Protein AF-A0A834R6Y7-F1 (afdb_monomer_lite)

InterPro domains:
  IPR001548 Peptidase M2, peptidyl-dipeptidase A [PF01401] (5-85)
  IPR001548 Peptidase M2, peptidyl-dipeptidase A [PS52011] (1-104)

Organism: Sarcoptes scabiei (NCBI:txid52283)

Secondary structure (DSSP, 8-state):
--S---GGGHHHHHHHHHHHHH-----S-TTSTHHHH--GGGGSHHHHTT--THHHHHHHHHHHHHHHHHHHHTT---SSTTT----TGGGHHHHHHTT-----

Radius of gyration: 21.37 Å; chains: 1; bounding box: 43×32×51 Å

Structure (mmCIF, N/CA/C/O backbone):
data_AF-A0A834R6Y7-F1
#
_entry.id   AF-A0A834R6Y7-F1
#
loop_
_atom_site.group_PDB
_atom_site.id
_atom_site.type_symbol
_atom_site.label_atom_id
_atom_site.label_alt_id
_atom_site.label_comp_id
_atom_site.label_asym_id
_atom_site.label_entity_id
_atom_site.label_seq_id
_atom_site.pdbx_PDB_ins_code
_atom_site.Cartn_x
_atom_site.Cartn_y
_atom_site.Cartn_z
_atom_site.occupancy
_atom_site.B_iso_or_equiv
_atom_site.auth_seq_id
_atom_site.auth_comp_id
_atom_site.auth_asym_id
_atom_site.auth_atom_id
_atom_site.pdbx_PDB_model_num
ATOM 1 N N . MET A 1 1 ? -5.195 5.595 -16.886 1.00 50.69 1 MET A N 1
ATOM 2 C CA . MET A 1 1 ? -3.878 5.092 -17.335 1.00 50.69 1 MET A CA 1
ATOM 3 C C . MET A 1 1 ? -3.874 5.156 -18.849 1.00 50.69 1 MET A C 1
ATOM 5 O O . MET A 1 1 ? -4.936 4.882 -19.404 1.00 50.69 1 MET A O 1
ATOM 9 N N . PRO A 1 2 ? -2.780 5.587 -19.497 1.00 53.69 2 PRO A N 1
ATOM 10 C CA . PRO A 1 2 ? -2.706 5.570 -20.954 1.00 53.69 2 PRO A CA 1
ATOM 11 C C . PRO A 1 2 ? -3.007 4.149 -21.439 1.00 53.69 2 PRO A C 1
ATOM 13 O O . PRO A 1 2 ? -2.448 3.179 -20.938 1.00 53.69 2 PRO A O 1
ATOM 16 N N . THR A 1 3 ? -3.977 4.025 -22.340 1.00 61.28 3 THR A N 1
ATOM 17 C CA . THR A 1 3 ? -4.517 2.735 -22.798 1.00 61.28 3 THR A CA 1
ATOM 18 C C . THR A 1 3 ? -3.700 2.127 -23.937 1.00 61.28 3 THR A C 1
ATOM 20 O O . THR A 1 3 ? -4.116 1.128 -24.513 1.00 61.28 3 THR A O 1
ATOM 23 N N . ASN A 1 4 ? -2.565 2.737 -24.283 1.00 76.25 4 ASN A N 1
ATOM 24 C CA . ASN A 1 4 ? -1.713 2.315 -25.384 1.00 76.25 4 ASN A CA 1
ATOM 25 C C . ASN A 1 4 ? -0.272 2.789 -25.140 1.00 76.25 4 ASN A C 1
ATOM 27 O O . ASN A 1 4 ? 0.127 3.834 -25.643 1.00 76.25 4 ASN A O 1
ATOM 31 N N . VAL A 1 5 ? 0.467 2.063 -24.299 1.00 81.00 5 VAL A N 1
ATOM 32 C CA . VAL A 1 5 ? 1.916 2.247 -24.125 1.00 81.00 5 VAL A CA 1
ATOM 33 C C . VAL A 1 5 ? 2.594 1.103 -24.863 1.00 81.00 5 VAL A C 1
ATOM 35 O O . VAL A 1 5 ? 2.300 -0.062 -24.581 1.00 81.00 5 VAL A O 1
ATOM 38 N N . SER A 1 6 ? 3.457 1.417 -25.830 1.00 84.75 6 SER A N 1
ATOM 39 C CA . SER A 1 6 ? 4.228 0.383 -26.518 1.00 84.75 6 SER A CA 1
ATOM 40 C C . SER A 1 6 ? 5.261 -0.233 -25.567 1.00 84.75 6 SER A C 1
ATOM 42 O O . SER A 1 6 ? 5.684 0.388 -24.592 1.00 84.75 6 SER A O 1
ATOM 44 N N . VAL A 1 7 ? 5.700 -1.464 -25.844 1.00 82.44 7 VAL A N 1
ATOM 45 C CA . VAL A 1 7 ? 6.719 -2.131 -25.011 1.00 82.44 7 VAL A CA 1
ATOM 46 C C . VAL A 1 7 ? 8.0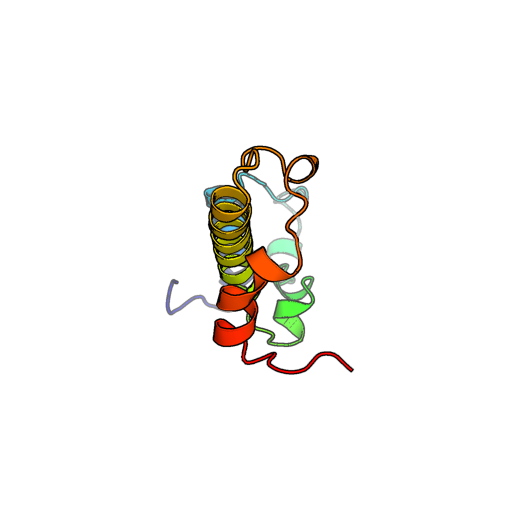10 -1.304 -24.946 1.00 82.44 7 VAL A C 1
ATOM 48 O O . VAL A 1 7 ? 8.593 -1.196 -23.872 1.00 82.44 7 VAL A O 1
ATOM 51 N N . ALA A 1 8 ? 8.397 -0.668 -26.057 1.00 82.44 8 ALA A N 1
ATOM 52 C CA . ALA A 1 8 ? 9.584 0.184 -26.148 1.00 82.44 8 ALA A CA 1
ATOM 53 C C . ALA A 1 8 ? 9.492 1.449 -25.272 1.00 82.44 8 ALA A C 1
ATOM 55 O O . ALA A 1 8 ? 10.500 1.942 -24.780 1.00 82.44 8 ALA A O 1
ATOM 56 N N . GLU A 1 9 ? 8.286 1.968 -25.036 1.00 83.94 9 GLU A N 1
ATOM 57 C CA . GLU A 1 9 ? 8.067 3.183 -24.238 1.00 83.94 9 GLU A CA 1
ATOM 58 C C . GLU A 1 9 ? 7.798 2.883 -22.757 1.00 83.94 9 GLU A C 1
ATOM 60 O O . GLU A 1 9 ? 7.829 3.784 -21.920 1.00 83.94 9 GLU A O 1
ATOM 65 N N . MET A 1 10 ? 7.559 1.619 -22.398 1.00 85.06 10 MET A N 1
ATOM 66 C CA . MET A 1 10 ? 7.079 1.238 -21.069 1.00 85.06 10 MET A CA 1
ATOM 67 C C . MET A 1 10 ? 8.037 1.624 -19.935 1.00 85.06 10 MET A C 1
ATOM 69 O O . MET A 1 10 ? 7.583 2.010 -18.856 1.00 85.06 10 MET A O 1
ATOM 73 N N . ASN A 1 11 ? 9.351 1.534 -20.153 1.00 87.06 11 ASN A N 1
ATOM 74 C CA . ASN A 1 11 ? 10.335 1.902 -19.134 1.00 87.06 11 ASN A CA 1
ATOM 75 C C . ASN A 1 11 ? 10.406 3.424 -18.927 1.00 87.06 11 ASN A C 1
ATOM 77 O O . ASN A 1 11 ? 10.427 3.891 -17.788 1.00 87.06 11 ASN A O 1
ATOM 81 N N . LYS A 1 12 ? 10.354 4.195 -20.019 1.00 85.50 12 LYS A N 1
ATOM 82 C CA . LYS A 1 12 ? 10.272 5.659 -19.978 1.00 85.50 12 LYS A CA 1
ATOM 83 C C . LYS A 1 12 ? 9.015 6.114 -19.233 1.00 85.50 12 LYS A C 1
ATOM 85 O O . LYS A 1 12 ? 9.117 6.841 -18.249 1.00 85.50 12 LYS A O 1
ATOM 90 N N . GLU A 1 13 ? 7.849 5.605 -19.625 1.00 87.75 13 GLU A N 1
ATOM 91 C CA . GLU A 1 13 ? 6.561 5.919 -18.988 1.00 87.75 13 GLU A CA 1
ATOM 92 C C . GLU A 1 13 ? 6.544 5.556 -17.495 1.00 87.75 13 GLU A C 1
ATOM 94 O O . GLU A 1 13 ? 6.027 6.303 -16.658 1.00 87.75 13 GLU A O 1
ATOM 99 N N . PHE A 1 14 ? 7.148 4.422 -17.125 1.00 88.31 14 PHE A N 1
ATOM 100 C CA . PHE A 1 14 ? 7.291 4.026 -15.726 1.00 88.31 14 PHE A CA 1
ATOM 101 C C . PHE A 1 14 ? 8.036 5.093 -14.910 1.00 88.31 14 PHE A C 1
ATOM 103 O O . PHE A 1 14 ? 7.548 5.509 -13.853 1.00 88.31 14 PHE A O 1
ATOM 110 N N . TRP A 1 15 ? 9.182 5.565 -15.404 1.00 88.31 15 TRP A N 1
ATOM 111 C CA . TRP A 1 15 ? 9.986 6.583 -14.728 1.00 88.31 15 TRP A CA 1
ATOM 112 C C . TRP A 1 15 ? 9.349 7.973 -14.754 1.00 88.31 15 TRP A C 1
ATOM 114 O O . TRP A 1 15 ? 9.382 8.659 -13.731 1.00 88.31 15 TRP A O 1
ATOM 124 N N . GLU A 1 16 ? 8.673 8.358 -15.839 1.00 89.25 16 GLU A N 1
ATOM 125 C CA . GLU A 1 16 ? 7.904 9.608 -15.907 1.00 89.25 16 GLU A CA 1
ATOM 126 C C . GLU A 1 16 ? 6.803 9.659 -14.837 1.00 89.25 16 GLU A C 1
ATOM 128 O O . GLU A 1 16 ? 6.626 10.670 -14.147 1.00 89.25 16 GLU A O 1
ATOM 133 N N . ILE A 1 17 ? 6.084 8.550 -14.624 1.00 91.62 17 ILE A N 1
ATOM 134 C CA . ILE A 1 17 ? 5.074 8.456 -13.563 1.00 91.62 17 ILE A CA 1
ATOM 135 C C . ILE A 1 17 ? 5.722 8.588 -12.180 1.00 91.62 17 ILE A C 1
ATOM 137 O O . ILE A 1 17 ? 5.183 9.308 -11.329 1.00 91.62 17 ILE A O 1
ATOM 141 N N . ARG A 1 18 ? 6.863 7.928 -11.938 1.00 91.12 18 ARG A N 1
ATOM 142 C CA . ARG A 1 18 ? 7.563 8.010 -10.645 1.00 91.12 18 ARG A CA 1
ATOM 143 C C . ARG A 1 18 ? 8.078 9.420 -10.370 1.00 91.12 18 ARG A C 1
ATOM 145 O O . ARG A 1 18 ? 7.863 9.927 -9.271 1.00 91.12 18 ARG A O 1
ATOM 152 N N . SER A 1 19 ? 8.672 10.076 -11.362 1.00 92.00 19 SER A N 1
ATOM 153 C CA . SER A 1 19 ? 9.137 11.457 -11.232 1.00 92.00 19 SER A CA 1
ATOM 154 C C . SER A 1 19 ? 7.968 12.403 -10.955 1.00 92.00 19 SER A C 1
ATOM 156 O O . SER A 1 19 ? 7.992 13.172 -9.993 1.00 92.00 19 SER A O 1
ATOM 158 N N . ARG A 1 20 ? 6.860 12.273 -11.693 1.00 93.62 20 ARG A N 1
ATOM 159 C CA . ARG A 1 20 ? 5.688 13.142 -11.519 1.00 93.62 20 ARG A CA 1
ATOM 160 C C . ARG A 1 20 ? 4.991 12.972 -10.166 1.00 93.62 20 ARG A C 1
ATOM 162 O O . ARG A 1 20 ? 4.617 13.971 -9.553 1.00 93.62 20 ARG A O 1
ATOM 169 N N . ILE A 1 21 ? 4.757 11.732 -9.729 1.00 94.69 21 ILE A N 1
ATOM 170 C CA . ILE A 1 21 ? 3.944 11.438 -8.534 1.00 94.69 21 ILE A CA 1
ATOM 171 C C . ILE A 1 21 ? 4.807 11.346 -7.279 1.00 94.69 21 ILE A C 1
ATOM 173 O O . ILE A 1 21 ? 4.455 11.912 -6.248 1.00 94.69 21 ILE A O 1
ATOM 177 N N . GLN A 1 22 ? 5.915 10.612 -7.354 1.00 94.75 22 GLN A N 1
ATOM 178 C CA . GLN A 1 22 ? 6.757 10.303 -6.200 1.00 94.75 22 GLN A CA 1
ATOM 179 C C . GLN A 1 22 ? 7.960 11.245 -6.078 1.00 94.75 22 GLN A C 1
ATOM 181 O O . GLN A 1 22 ? 8.621 11.209 -5.046 1.00 94.75 22 GLN A O 1
ATOM 186 N N . ARG A 1 23 ? 8.217 12.100 -7.084 1.00 94.19 23 ARG A N 1
ATOM 187 C CA . ARG A 1 23 ? 9.345 13.052 -7.110 1.00 94.19 23 ARG A CA 1
ATOM 188 C C . ARG A 1 23 ? 10.701 12.359 -6.972 1.00 94.19 23 ARG A C 1
ATOM 190 O O . ARG A 1 23 ? 11.581 12.835 -6.266 1.00 94.19 23 ARG A O 1
ATOM 197 N N . ILE A 1 24 ? 10.834 11.215 -7.636 1.00 91.00 24 ILE A N 1
ATOM 198 C CA . ILE A 1 24 ? 12.059 10.416 -7.671 1.00 91.00 24 ILE A CA 1
ATOM 199 C C . ILE A 1 24 ? 12.470 10.159 -9.110 1.00 91.00 24 ILE A C 1
ATOM 201 O O . ILE A 1 24 ? 11.631 9.871 -9.965 1.00 91.00 24 ILE A O 1
ATOM 205 N N . GLU A 1 25 ? 13.769 10.228 -9.342 1.00 83.31 25 GLU A N 1
ATOM 206 C CA . GLU A 1 25 ? 14.377 10.075 -10.656 1.00 83.31 25 GLU A CA 1
ATOM 207 C C . GLU A 1 25 ? 15.172 8.773 -10.716 1.00 83.31 25 GLU A C 1
ATOM 209 O O . GLU A 1 25 ? 15.418 8.119 -9.694 1.00 83.31 25 GLU A O 1
ATOM 214 N N . ASN A 1 26 ? 15.495 8.357 -11.933 1.00 78.75 26 ASN A N 1
ATOM 215 C CA . ASN A 1 26 ? 16.428 7.267 -12.135 1.00 78.75 26 ASN A CA 1
ATOM 216 C C . ASN A 1 26 ? 17.852 7.791 -11.888 1.00 78.75 26 ASN A C 1
ATOM 218 O O . ASN A 1 26 ? 18.154 8.926 -12.235 1.00 78.75 26 ASN A O 1
ATOM 222 N N . THR A 1 27 ? 18.703 6.991 -11.249 1.00 74.31 27 THR A N 1
ATOM 223 C CA . THR A 1 27 ? 20.080 7.385 -10.906 1.00 74.31 27 THR A CA 1
ATOM 224 C C . THR A 1 27 ? 21.110 6.909 -11.924 1.00 74.31 27 THR A C 1
ATOM 226 O O . THR A 1 27 ? 22.277 7.253 -11.787 1.00 74.31 27 THR A O 1
ATOM 229 N N . SER A 1 28 ? 20.723 6.048 -12.868 1.00 65.88 28 SER A N 1
ATOM 230 C CA . SER A 1 28 ? 21.601 5.637 -13.964 1.00 65.88 28 SER A CA 1
ATOM 231 C C . SER A 1 28 ? 21.680 6.755 -14.995 1.00 65.88 28 SER A C 1
ATOM 233 O O . SER A 1 28 ? 20.633 7.273 -15.386 1.00 65.88 28 SER A O 1
ATOM 235 N N . ASP A 1 29 ? 22.899 7.086 -15.421 1.00 57.59 29 ASP A N 1
ATOM 236 C CA . ASP A 1 29 ? 23.152 8.084 -16.457 1.00 57.59 29 ASP A CA 1
ATOM 237 C C . ASP A 1 29 ? 22.317 7.777 -17.713 1.00 57.59 29 ASP A C 1
ATOM 239 O O . ASP A 1 29 ? 22.140 6.621 -18.105 1.00 57.59 29 ASP A O 1
ATOM 243 N N . ASP A 1 30 ? 21.765 8.826 -18.323 1.00 54.78 30 ASP A N 1
ATOM 244 C CA . ASP A 1 30 ? 20.865 8.760 -19.484 1.00 54.78 30 ASP A CA 1
ATOM 245 C C . ASP A 1 30 ? 21.515 8.154 -20.754 1.00 54.78 30 ASP A C 1
ATOM 247 O O . ASP A 1 30 ? 20.819 7.933 -21.744 1.00 54.78 30 ASP A O 1
ATOM 251 N N . ASP A 1 31 ? 22.823 7.868 -20.725 1.00 49.41 31 ASP A N 1
ATOM 252 C CA . ASP A 1 31 ? 23.659 7.516 -21.885 1.00 49.41 31 ASP A CA 1
ATOM 253 C C . ASP A 1 31 ? 23.837 6.008 -22.148 1.00 49.41 31 ASP A C 1
ATOM 255 O O . ASP A 1 31 ? 24.356 5.636 -23.201 1.00 49.41 31 ASP A O 1
ATOM 259 N N . ASP A 1 32 ? 23.395 5.124 -21.250 1.00 51.88 32 ASP A N 1
ATOM 260 C CA . ASP A 1 32 ? 23.508 3.680 -21.478 1.00 51.88 32 ASP A CA 1
ATOM 261 C C . ASP A 1 32 ? 22.218 3.114 -22.104 1.00 51.88 32 ASP A C 1
ATOM 263 O O . ASP A 1 32 ? 21.109 3.360 -21.619 1.00 51.88 32 ASP A O 1
ATOM 267 N N . ASP A 1 33 ? 22.370 2.256 -23.123 1.00 51.31 33 ASP A N 1
ATOM 268 C CA . ASP A 1 33 ? 21.340 1.449 -23.823 1.00 51.31 33 ASP A CA 1
ATOM 269 C C . ASP A 1 33 ? 20.347 0.689 -22.890 1.00 51.31 33 ASP A C 1
ATOM 271 O O . ASP A 1 33 ? 19.341 0.117 -23.319 1.00 51.31 33 ASP A O 1
ATOM 275 N N . LEU A 1 34 ? 20.580 0.725 -21.576 1.00 50.75 34 LEU A N 1
ATOM 276 C CA . LEU A 1 34 ? 19.774 0.173 -20.487 1.00 50.75 34 LEU A CA 1
ATOM 277 C C . LEU A 1 34 ? 18.363 0.777 -20.369 1.00 50.75 34 LEU A C 1
ATOM 279 O O . LEU A 1 34 ? 17.472 0.120 -19.823 1.00 50.75 34 LEU A O 1
ATOM 283 N N . TRP A 1 35 ? 18.123 1.995 -20.869 1.00 55.09 35 TRP A N 1
ATOM 284 C CA . TRP A 1 35 ? 16.769 2.571 -20.894 1.00 55.09 35 TRP A CA 1
ATOM 285 C C . TRP A 1 35 ? 15.827 1.827 -21.850 1.00 55.09 35 TRP A C 1
ATOM 287 O O . TRP A 1 35 ? 14.625 1.761 -21.568 1.00 55.09 35 TRP A O 1
ATOM 297 N N . SER A 1 36 ? 16.374 1.264 -22.934 1.00 56.22 36 SER A N 1
ATOM 298 C CA . SER A 1 36 ? 15.652 0.526 -23.982 1.00 56.22 36 SER A CA 1
ATOM 299 C C . SER A 1 36 ? 15.449 -0.947 -23.620 1.00 56.22 36 SER A C 1
ATOM 301 O O . SER A 1 36 ? 14.367 -1.499 -23.829 1.00 56.22 36 SER A O 1
ATOM 303 N N . ASP A 1 37 ? 16.464 -1.583 -23.034 1.00 62.47 37 ASP A N 1
ATOM 304 C CA . ASP A 1 37 ? 16.510 -3.049 -22.963 1.00 62.47 37 ASP A CA 1
ATOM 305 C C . ASP A 1 37 ? 15.958 -3.630 -21.652 1.00 62.47 37 ASP A C 1
ATOM 307 O O . ASP A 1 37 ? 15.832 -4.852 -21.491 1.00 62.47 37 ASP A O 1
ATOM 311 N N . HIS A 1 38 ? 15.594 -2.774 -20.694 1.00 73.50 38 HIS A N 1
ATOM 312 C CA . HIS A 1 38 ? 15.092 -3.190 -19.389 1.00 73.50 38 HIS A CA 1
ATOM 313 C C . HIS A 1 38 ? 13.773 -2.522 -19.027 1.00 73.50 38 HIS A C 1
ATOM 315 O O . HIS A 1 38 ? 13.578 -1.322 -19.176 1.00 73.50 38 HIS A O 1
ATOM 321 N N . ILE A 1 39 ? 12.861 -3.311 -18.461 1.00 84.19 39 ILE A N 1
ATOM 322 C CA . ILE A 1 39 ? 11.578 -2.826 -17.958 1.00 84.19 39 ILE A CA 1
ATOM 323 C C . ILE A 1 39 ? 11.671 -2.778 -16.434 1.00 84.19 39 ILE A C 1
ATOM 325 O O . ILE A 1 39 ? 11.398 -3.768 -15.751 1.00 84.19 39 ILE A O 1
ATOM 329 N N . SER A 1 40 ? 12.032 -1.614 -15.886 1.00 87.56 40 SER A N 1
ATOM 330 C CA . SER A 1 40 ? 12.271 -1.424 -14.442 1.00 87.56 40 SER A CA 1
ATOM 331 C C . SER A 1 40 ? 11.067 -1.821 -13.577 1.00 87.56 40 SER A C 1
ATOM 333 O O . SER A 1 40 ? 11.227 -2.284 -12.447 1.00 87.56 40 SER A O 1
ATOM 335 N N . ALA A 1 41 ? 9.847 -1.710 -14.114 1.00 88.44 41 ALA A N 1
ATOM 336 C CA . ALA A 1 41 ? 8.626 -2.141 -13.438 1.00 88.44 41 ALA A CA 1
ATOM 337 C C . ALA A 1 41 ? 8.627 -3.639 -13.076 1.00 88.44 41 ALA A C 1
ATOM 339 O O . ALA A 1 41 ? 8.043 -4.015 -12.055 1.00 88.44 41 ALA A O 1
ATOM 340 N N . LEU A 1 42 ? 9.289 -4.488 -13.875 1.00 89.56 42 LEU A N 1
ATOM 341 C CA . LEU A 1 42 ? 9.385 -5.935 -13.645 1.00 89.56 42 LEU A CA 1
ATOM 342 C C . LEU A 1 42 ? 10.304 -6.288 -12.467 1.00 89.56 42 LEU A C 1
ATOM 344 O O . LEU A 1 42 ? 10.218 -7.383 -11.927 1.00 89.56 42 LEU A O 1
ATOM 348 N N . LEU A 1 43 ? 11.126 -5.359 -11.978 1.00 90.19 43 LEU A N 1
ATOM 349 C CA . LEU A 1 43 ? 11.901 -5.585 -10.753 1.00 90.19 43 LEU A CA 1
ATOM 350 C C . LEU A 1 43 ? 11.019 -5.571 -9.492 1.00 90.19 43 LEU A C 1
ATOM 352 O O . LEU A 1 43 ? 11.467 -5.942 -8.406 1.00 90.19 43 LEU A O 1
ATOM 356 N N . LYS A 1 44 ? 9.747 -5.163 -9.605 1.00 90.81 44 LYS A N 1
ATOM 357 C CA . LYS A 1 44 ? 8.789 -5.212 -8.502 1.00 90.81 44 LYS A CA 1
ATOM 358 C C . LYS A 1 44 ? 8.014 -6.528 -8.515 1.00 90.81 44 LYS A C 1
ATOM 360 O O . LYS A 1 44 ? 7.309 -6.831 -9.472 1.00 90.81 44 LYS A O 1
ATOM 365 N N . TYR A 1 45 ? 8.054 -7.242 -7.386 1.00 95.31 45 TYR A N 1
ATOM 366 C CA . TYR A 1 45 ? 7.351 -8.514 -7.160 1.00 95.31 45 TYR A CA 1
ATOM 367 C C . TYR A 1 45 ? 5.902 -8.535 -7.677 1.00 95.31 45 TYR A C 1
ATOM 369 O O . TYR A 1 45 ? 5.496 -9.481 -8.347 1.00 95.31 45 TYR A O 1
ATOM 377 N N . HIS A 1 46 ? 5.126 -7.488 -7.386 1.00 95.06 46 HIS A N 1
ATOM 378 C CA . HIS A 1 46 ? 3.719 -7.398 -7.783 1.00 95.06 46 HIS A CA 1
ATOM 379 C C . HIS A 1 46 ? 3.520 -7.376 -9.297 1.00 95.06 46 HIS A C 1
ATOM 381 O O . HIS A 1 46 ? 2.557 -7.957 -9.783 1.00 95.06 46 HIS A O 1
ATOM 387 N N . THR A 1 47 ? 4.441 -6.762 -10.039 1.00 91.56 47 THR A N 1
ATOM 388 C CA . THR A 1 47 ? 4.374 -6.686 -11.500 1.00 91.56 47 THR A CA 1
ATOM 389 C C . THR A 1 47 ? 4.646 -8.052 -12.127 1.00 91.56 47 THR A C 1
ATOM 391 O O . THR A 1 47 ? 3.848 -8.510 -12.937 1.00 91.56 47 THR A O 1
ATOM 394 N N . VAL A 1 48 ? 5.720 -8.743 -11.716 1.00 94.69 48 VAL A N 1
ATOM 395 C CA . VAL A 1 48 ? 6.086 -10.061 -12.283 1.00 94.69 48 VAL A CA 1
ATOM 396 C C . VAL A 1 48 ? 5.131 -11.185 -11.895 1.00 94.69 48 VAL A C 1
ATOM 398 O O . VAL A 1 48 ? 4.978 -12.136 -12.651 1.00 94.69 48 VAL A O 1
ATOM 401 N N . ASN A 1 49 ? 4.463 -11.075 -10.746 1.00 96.38 49 ASN A N 1
ATOM 402 C CA . ASN A 1 49 ? 3.469 -12.058 -10.307 1.00 96.38 49 ASN A CA 1
ATOM 403 C C . ASN A 1 49 ? 2.031 -11.670 -10.682 1.00 96.38 49 ASN A C 1
ATOM 405 O O . ASN A 1 49 ? 1.099 -12.343 -10.251 1.00 96.38 49 ASN A O 1
ATOM 409 N N . PHE A 1 50 ? 1.830 -10.592 -11.449 1.00 93.69 50 PHE A N 1
ATOM 410 C CA . PHE A 1 50 ? 0.503 -10.101 -11.840 1.00 93.69 50 PHE A CA 1
ATOM 411 C C . PHE A 1 50 ? -0.446 -9.871 -10.647 1.00 93.69 50 PHE A C 1
ATOM 413 O O . PHE A 1 50 ? -1.657 -10.071 -10.738 1.00 93.69 50 PHE A O 1
ATOM 420 N N . ILE A 1 51 ? 0.105 -9.431 -9.512 1.00 95.25 51 ILE A N 1
ATOM 421 C CA . ILE A 1 51 ? -0.662 -9.153 -8.296 1.00 95.25 51 ILE A CA 1
ATOM 422 C C . ILE A 1 51 ? -1.084 -7.678 -8.313 1.00 95.25 51 ILE A C 1
ATOM 424 O O . ILE A 1 51 ? -0.226 -6.793 -8.393 1.00 95.25 51 ILE A O 1
ATOM 428 N N . PRO A 1 52 ? -2.385 -7.368 -8.189 1.00 94.62 52 PRO A N 1
ATOM 429 C CA . PRO A 1 52 ? -2.871 -5.996 -8.263 1.00 94.62 52 PRO A CA 1
ATOM 43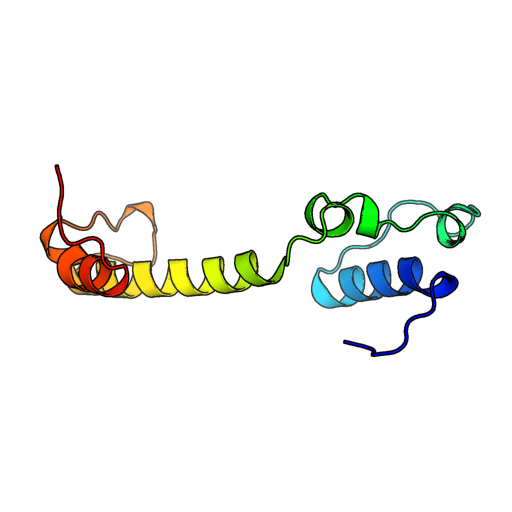0 C C . PRO A 1 52 ? -2.334 -5.142 -7.104 1.00 94.62 52 PRO A C 1
ATOM 432 O O . PRO A 1 52 ? -2.620 -5.391 -5.935 1.00 94.62 52 PRO A O 1
ATOM 435 N N . TYR A 1 53 ? -1.593 -4.075 -7.419 1.00 94.81 53 TYR A N 1
ATOM 436 C CA . TYR A 1 53 ? -0.983 -3.205 -6.401 1.00 94.81 53 TYR A CA 1
ATOM 437 C C . TYR A 1 53 ? -1.986 -2.260 -5.712 1.00 94.81 53 TYR A C 1
ATOM 439 O O . TYR A 1 53 ? -1.759 -1.790 -4.597 1.00 94.81 53 TYR A O 1
ATOM 447 N N . LEU A 1 54 ? -3.132 -1.995 -6.346 1.00 94.31 54 LEU A N 1
ATOM 448 C CA . LEU A 1 54 ? -4.129 -1.042 -5.848 1.00 94.31 54 LEU A CA 1
ATOM 449 C C . LEU A 1 54 ? -4.703 -1.432 -4.472 1.00 94.31 54 LEU A C 1
ATOM 451 O O . LEU A 1 54 ? -5.089 -0.560 -3.693 1.00 94.31 54 LEU A O 1
ATOM 455 N N . GLN A 1 55 ? -4.681 -2.725 -4.134 1.00 94.94 55 GLN A N 1
ATOM 456 C CA . GLN A 1 55 ? -5.114 -3.230 -2.829 1.00 94.94 55 GLN A CA 1
ATOM 457 C C . GLN A 1 55 ? -4.359 -2.585 -1.657 1.00 94.94 55 GLN A C 1
ATOM 459 O O . GLN A 1 55 ? -4.958 -2.336 -0.616 1.00 94.94 55 GLN A O 1
ATOM 464 N N . TYR A 1 56 ? -3.075 -2.244 -1.821 1.00 94.81 56 TYR A N 1
ATOM 465 C CA . TYR A 1 56 ? -2.275 -1.612 -0.765 1.00 94.81 56 TYR A CA 1
ATOM 466 C C . TYR A 1 56 ? -2.683 -0.155 -0.524 1.00 94.81 56 TYR A C 1
ATOM 468 O O . TYR A 1 56 ? -2.724 0.297 0.622 1.00 94.81 56 TYR A O 1
ATOM 476 N N . VAL A 1 57 ? -3.045 0.567 -1.591 1.00 95.06 57 VAL A N 1
ATOM 477 C CA . VAL A 1 57 ? -3.538 1.950 -1.498 1.00 95.06 57 VAL A CA 1
ATOM 478 C C . VAL A 1 57 ? -4.864 1.977 -0.741 1.00 95.06 57 VAL A C 1
ATOM 480 O O . VAL A 1 57 ? -4.992 2.696 0.249 1.00 95.06 57 VAL A O 1
ATOM 483 N N . PHE A 1 58 ? -5.826 1.143 -1.147 1.00 95.88 58 PHE A N 1
ATOM 484 C CA . PHE A 1 58 ? -7.113 1.054 -0.455 1.00 95.88 58 PHE A CA 1
ATOM 485 C C . PHE A 1 58 ? -6.970 0.566 0.983 1.00 95.88 58 PHE A C 1
ATOM 487 O O . PHE A 1 58 ? -7.576 1.153 1.876 1.00 95.88 58 PHE A O 1
ATOM 494 N N . SER A 1 59 ? -6.132 -0.446 1.225 1.00 95.75 59 SER A N 1
ATOM 495 C CA . SER A 1 59 ? -5.876 -0.952 2.579 1.00 95.75 59 SER A CA 1
ATOM 496 C C . SER A 1 59 ? -5.341 0.147 3.491 1.00 95.75 59 SER A C 1
ATOM 498 O O . SER A 1 59 ? -5.795 0.273 4.622 1.00 95.75 59 SER A O 1
ATOM 500 N N . THR A 1 60 ? -4.435 0.992 2.991 1.00 95.06 60 THR A N 1
ATOM 501 C CA . THR A 1 60 ? -3.890 2.115 3.766 1.00 95.06 60 THR A CA 1
ATOM 502 C C . THR A 1 60 ? -4.984 3.118 4.124 1.00 95.06 60 THR A C 1
ATOM 504 O O . THR A 1 60 ? -5.091 3.520 5.280 1.00 95.06 60 THR A O 1
ATOM 507 N N . ILE A 1 61 ? -5.839 3.495 3.169 1.00 95.50 61 ILE A N 1
ATOM 508 C CA . ILE A 1 61 ? -6.946 4.431 3.422 1.00 95.50 61 ILE A CA 1
ATOM 509 C C . ILE A 1 61 ? -7.925 3.846 4.448 1.00 95.50 61 ILE A C 1
ATOM 511 O O . ILE A 1 61 ? -8.284 4.521 5.414 1.00 95.50 61 ILE A O 1
ATOM 515 N N . LEU A 1 62 ? -8.338 2.591 4.258 1.00 93.56 62 LEU A N 1
ATOM 516 C CA . LEU A 1 62 ? -9.284 1.910 5.141 1.00 93.56 62 LE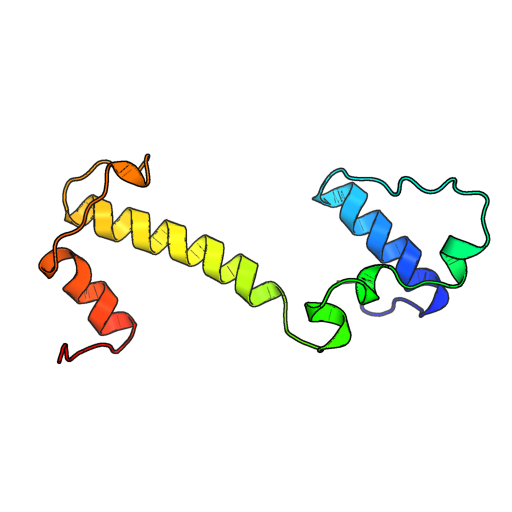U A CA 1
ATOM 517 C C . LEU A 1 62 ? -8.719 1.732 6.551 1.00 93.56 62 LEU A C 1
ATOM 519 O O . LEU A 1 62 ? -9.423 2.012 7.515 1.00 93.56 62 LEU A O 1
ATOM 523 N N . MET A 1 63 ? -7.443 1.362 6.680 1.00 91.31 63 MET A N 1
ATOM 524 C CA . MET A 1 63 ? -6.772 1.210 7.972 1.00 91.31 63 MET A CA 1
ATOM 525 C C . MET A 1 63 ? -6.840 2.497 8.803 1.00 91.31 63 MET A C 1
ATOM 527 O O . MET A 1 63 ? -7.206 2.443 9.974 1.00 91.31 63 MET A O 1
ATOM 531 N N . HIS A 1 64 ? -6.579 3.662 8.199 1.00 91.44 64 HIS A N 1
ATOM 532 C CA . HIS A 1 64 ? -6.667 4.947 8.904 1.00 91.44 64 HIS A CA 1
ATOM 533 C C . HIS A 1 64 ? -8.109 5.321 9.268 1.00 91.44 64 HIS A C 1
ATOM 535 O O . HIS A 1 64 ? -8.346 5.889 10.334 1.00 91.44 64 HIS A O 1
ATOM 541 N N . ARG A 1 65 ? -9.085 5.000 8.407 1.00 92.00 65 ARG A N 1
ATOM 542 C CA . ARG A 1 65 ? -10.509 5.241 8.689 1.00 92.00 65 ARG A CA 1
ATOM 543 C C . ARG A 1 65 ? -11.001 4.377 9.843 1.00 92.00 65 ARG A C 1
ATOM 545 O O . ARG A 1 65 ? -11.578 4.917 10.779 1.00 92.00 65 ARG A O 1
ATOM 552 N N . PHE A 1 66 ? -10.726 3.076 9.808 1.00 91.44 66 PHE A N 1
ATOM 553 C CA . PHE A 1 66 ? -11.098 2.168 10.889 1.00 91.44 66 PHE A CA 1
ATOM 554 C C . PHE A 1 66 ? -10.423 2.555 12.197 1.00 91.44 66 PHE A C 1
ATOM 556 O O . PHE A 1 66 ? -11.110 2.656 13.207 1.00 91.44 66 PHE A O 1
ATOM 563 N N . HIS A 1 67 ? -9.123 2.862 12.170 1.00 90.12 67 HIS A N 1
ATOM 564 C CA . HIS A 1 67 ? -8.420 3.368 13.344 1.00 90.12 67 HIS A CA 1
ATOM 565 C C . HIS A 1 67 ? -9.117 4.611 13.912 1.00 90.12 67 HIS A C 1
ATOM 567 O O . HIS A 1 67 ? -9.548 4.596 15.057 1.00 90.12 67 HIS A O 1
ATOM 573 N N . SER A 1 68 ? -9.317 5.656 13.102 1.00 90.81 68 SER A N 1
ATOM 574 C CA . SER A 1 68 ? -9.936 6.903 13.567 1.00 90.81 68 SER A CA 1
ATOM 575 C C . SER A 1 68 ? -11.314 6.688 14.201 1.00 90.81 68 SER A C 1
ATOM 577 O O . SER A 1 68 ? -11.582 7.239 15.268 1.00 90.81 68 SER A O 1
ATOM 579 N N . GLU A 1 69 ? -12.168 5.866 13.588 1.00 90.81 69 GLU A N 1
ATOM 580 C CA . GLU A 1 69 ? -13.521 5.610 14.093 1.00 90.81 69 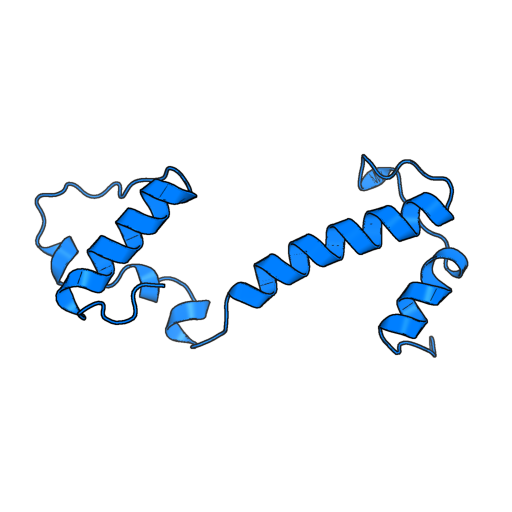GLU A CA 1
ATOM 581 C C . GLU A 1 69 ? -13.526 4.764 15.3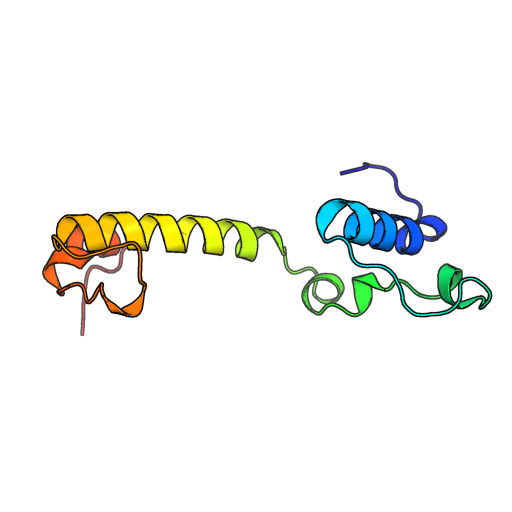71 1.00 90.81 69 GLU A C 1
ATOM 583 O O . GLU A 1 69 ? -14.203 5.125 16.334 1.00 90.81 69 GLU A O 1
ATOM 588 N N . ILE A 1 70 ? -12.725 3.697 15.429 1.00 90.56 70 ILE A N 1
ATOM 589 C CA . ILE A 1 70 ? -12.595 2.859 16.630 1.00 90.56 70 ILE A CA 1
ATOM 590 C C . ILE A 1 70 ? -12.075 3.704 17.805 1.00 90.56 70 ILE A C 1
ATOM 592 O O . ILE A 1 70 ? -12.679 3.723 18.874 1.00 90.56 70 ILE A O 1
ATOM 596 N N . CYS A 1 71 ? -11.009 4.482 17.600 1.00 90.19 71 CYS A N 1
ATOM 597 C CA . CYS A 1 71 ? -10.401 5.297 18.657 1.00 90.19 71 CYS A CA 1
ATOM 598 C C . CYS A 1 71 ? -11.326 6.403 19.174 1.00 90.19 71 CYS A C 1
ATOM 600 O O . CYS A 1 71 ? -11.327 6.705 20.369 1.00 90.19 71 CYS A O 1
ATOM 602 N N . ARG A 1 72 ? -12.129 7.007 18.287 1.00 88.56 72 ARG A N 1
ATOM 603 C CA . ARG A 1 72 ? -13.146 7.993 18.676 1.00 88.56 72 ARG A CA 1
ATOM 604 C C . ARG A 1 72 ? -14.225 7.373 19.553 1.00 88.56 72 ARG A C 1
ATOM 606 O O . ARG A 1 72 ? -14.631 8.014 20.521 1.00 88.56 72 ARG A O 1
ATOM 613 N N . LYS A 1 73 ? -14.653 6.141 19.258 1.00 88.06 73 LYS A N 1
ATOM 614 C CA . LYS A 1 73 ? -15.607 5.406 20.104 1.00 88.06 73 LYS A CA 1
ATOM 615 C C . LYS A 1 73 ? -15.042 5.104 21.483 1.00 88.06 73 LYS A C 1
ATOM 617 O O . LYS A 1 73 ? -15.723 5.359 22.469 1.00 88.06 73 LYS A O 1
ATOM 622 N N . SER A 1 74 ? -13.767 4.731 21.554 1.00 87.19 74 SER A N 1
ATOM 623 C CA . SER A 1 74 ? -13.039 4.549 22.815 1.00 87.19 74 SER A CA 1
ATOM 624 C C . SER A 1 74 ? -12.754 5.854 23.581 1.00 87.19 74 SER A C 1
ATOM 626 O O . SER A 1 74 ? -12.077 5.816 24.611 1.00 87.19 74 SER A O 1
ATOM 628 N N . GLN A 1 75 ? -13.183 7.020 23.070 1.00 87.00 75 GLN A N 1
ATOM 629 C CA . GLN A 1 75 ? -12.853 8.349 23.604 1.00 87.00 75 GLN A CA 1
ATOM 630 C C . GLN A 1 75 ? -11.333 8.567 23.774 1.00 87.00 75 GLN A C 1
ATOM 632 O O . GLN A 1 75 ? -10.882 9.247 24.698 1.00 87.00 75 GLN A O 1
ATOM 637 N N . LYS A 1 76 ? -10.524 7.970 22.888 1.00 84.94 76 LYS A N 1
ATOM 638 C CA . LYS A 1 76 ? -9.057 8.079 22.879 1.00 84.94 76 LYS A CA 1
ATOM 639 C C . LYS A 1 76 ? -8.574 9.080 21.836 1.00 84.94 76 LYS A C 1
ATOM 641 O O . LYS A 1 76 ? -9.289 9.449 20.902 1.00 84.94 76 LYS A O 1
ATOM 646 N N . ASN A 1 77 ? -7.321 9.503 21.985 1.00 85.25 77 ASN A N 1
ATOM 647 C CA . ASN A 1 77 ? -6.649 10.294 20.967 1.00 85.25 77 ASN A CA 1
ATOM 648 C C . ASN A 1 77 ? -6.376 9.417 19.734 1.00 85.25 77 ASN A C 1
ATOM 650 O O . ASN A 1 77 ? -5.695 8.403 19.829 1.00 85.25 77 ASN A O 1
ATOM 654 N N . TRP A 1 78 ? -6.918 9.812 18.583 1.00 84.94 78 TRP A N 1
ATOM 655 C CA . TRP A 1 78 ? -6.748 9.098 17.314 1.00 84.94 78 TRP A CA 1
ATOM 656 C C . TRP A 1 78 ? -5.583 9.639 16.471 1.00 84.94 78 TRP A C 1
ATOM 658 O O . TRP A 1 78 ? -5.238 9.038 15.458 1.00 84.94 78 TRP A O 1
ATOM 668 N N . TYR A 1 79 ? -4.995 10.784 16.844 1.00 82.81 79 TYR A N 1
ATOM 669 C CA . TYR A 1 79 ? -3.904 11.403 16.081 1.00 82.81 79 TYR A CA 1
ATOM 670 C C . TYR A 1 79 ? -2.602 10.602 16.171 1.00 82.81 79 TYR A C 1
ATOM 672 O O . TYR A 1 79 ? -1.812 10.616 15.228 1.00 82.81 79 TYR A O 1
ATOM 680 N N . PHE A 1 80 ? -2.386 9.894 17.281 1.00 81.38 80 PHE A N 1
ATOM 681 C CA . PHE A 1 80 ? -1.222 9.042 17.482 1.00 81.38 80 PHE A CA 1
ATOM 682 C C . PHE A 1 80 ? -1.648 7.586 17.605 1.00 81.38 80 PHE A C 1
ATOM 684 O O . PHE A 1 80 ? -2.437 7.226 18.476 1.00 81.38 80 PHE A O 1
ATOM 691 N N . LEU A 1 81 ? -1.048 6.737 16.771 1.00 73.94 81 LEU A N 1
ATOM 692 C CA . LEU A 1 81 ? -1.313 5.298 16.755 1.00 73.94 81 LEU A CA 1
ATOM 693 C C . LEU A 1 81 ? -1.077 4.643 18.130 1.00 73.94 81 LEU A C 1
ATOM 695 O O . LEU A 1 81 ? -1.778 3.704 18.484 1.00 73.94 81 LEU A O 1
ATOM 699 N N . ALA A 1 82 ? -0.114 5.156 18.905 1.00 78.75 82 ALA A N 1
ATOM 700 C CA . ALA A 1 82 ? 0.248 4.639 20.226 1.00 78.75 82 ALA A CA 1
ATOM 701 C C . ALA A 1 82 ? -0.767 4.976 21.336 1.00 78.75 82 ALA A C 1
ATOM 703 O O . ALA A 1 82 ? -0.825 4.264 22.336 1.00 78.75 82 ALA A O 1
ATOM 704 N N . ASP A 1 83 ? -1.573 6.028 21.164 1.00 82.00 83 ASP A N 1
ATOM 705 C CA . ASP A 1 83 ? -2.501 6.511 22.199 1.00 82.00 83 ASP A CA 1
ATOM 706 C C . ASP A 1 83 ? -3.869 5.820 22.138 1.00 82.00 83 ASP A C 1
ATOM 708 O O . ASP A 1 83 ? -4.681 5.911 23.066 1.00 82.00 83 ASP A O 1
ATOM 712 N N . CYS A 1 84 ? -4.137 5.119 21.041 1.00 83.56 84 CYS A N 1
ATOM 713 C CA . CYS A 1 84 ? -5.365 4.381 20.854 1.00 83.56 84 CYS A CA 1
ATOM 714 C C . CYS A 1 84 ? -5.151 2.893 21.118 1.00 83.56 84 CYS A C 1
ATOM 716 O O . CYS A 1 84 ? -4.746 2.125 20.248 1.00 83.56 84 CYS A O 1
ATOM 718 N N . CYS A 1 85 ? -5.484 2.494 22.341 1.00 82.62 85 CYS A N 1
ATOM 719 C CA . CYS A 1 85 ? -5.651 1.100 22.720 1.00 82.62 85 CYS A CA 1
ATOM 720 C C . CYS A 1 85 ? -7.159 0.828 22.879 1.00 82.62 85 CYS A C 1
ATOM 722 O O . CYS A 1 85 ? -7.719 1.199 23.917 1.00 82.62 85 CYS A O 1
ATOM 724 N N . PRO A 1 86 ? -7.843 0.292 21.848 1.00 81.00 86 PRO A N 1
ATOM 725 C CA . PRO A 1 86 ? -9.267 -0.008 21.929 1.00 81.00 86 PRO A CA 1
ATOM 726 C C . PRO A 1 86 ? -9.527 -1.248 22.786 1.00 81.00 86 PRO A C 1
ATOM 728 O O . PRO A 1 86 ? -8.777 -2.226 22.738 1.00 81.00 86 PRO A O 1
ATOM 731 N N . ASN A 1 87 ? -10.618 -1.226 23.545 1.00 84.44 87 ASN A N 1
ATOM 732 C CA . ASN A 1 87 ? -11.093 -2.394 24.279 1.00 84.44 87 ASN A CA 1
ATOM 733 C C . ASN A 1 87 ? -11.804 -3.369 23.330 1.00 84.44 87 ASN A C 1
ATOM 735 O O . ASN A 1 87 ? -12.158 -3.027 22.201 1.00 84.44 87 ASN A O 1
ATOM 739 N N . GLN A 1 88 ? -12.070 -4.595 23.792 1.00 83.88 88 GLN A N 1
ATOM 740 C CA . GLN A 1 88 ? -12.812 -5.568 22.982 1.00 83.88 88 GLN A CA 1
ATOM 741 C C . GLN A 1 88 ? -14.208 -5.068 22.571 1.00 83.88 88 GLN A C 1
ATOM 743 O O . GLN A 1 88 ? -14.649 -5.376 21.465 1.00 83.88 88 GLN A O 1
ATOM 748 N N . GLU A 1 89 ? -14.873 -4.287 23.426 1.00 86.19 89 GLU A N 1
ATOM 749 C CA . GLU A 1 89 ? -16.199 -3.710 23.159 1.00 86.19 89 GLU A CA 1
ATOM 750 C C . GLU A 1 89 ? -16.166 -2.688 22.015 1.00 86.19 89 GLU A C 1
ATOM 752 O O . GLU A 1 89 ? -17.049 -2.683 21.158 1.00 86.19 89 GLU A O 1
ATOM 757 N N . ASP A 1 90 ? -15.091 -1.900 21.924 1.00 86.62 90 ASP A N 1
ATOM 758 C CA . ASP A 1 90 ? -14.911 -0.879 20.883 1.00 86.62 90 ASP A CA 1
ATOM 759 C C . ASP A 1 90 ? -14.754 -1.495 19.480 1.00 86.62 90 ASP A C 1
ATOM 761 O O . ASP A 1 90 ? -14.975 -0.838 18.461 1.00 86.62 90 ASP A O 1
ATOM 765 N N . LEU A 1 91 ? -14.390 -2.780 19.417 1.00 87.94 91 LEU A N 1
ATOM 766 C CA . LEU A 1 91 ? -14.200 -3.533 18.179 1.00 87.94 91 LEU A CA 1
ATOM 767 C C . LEU A 1 91 ? -15.472 -4.234 17.690 1.00 87.94 91 LEU A C 1
ATOM 769 O O . LEU A 1 91 ? -15.434 -4.830 16.615 1.00 87.94 91 LEU A O 1
ATOM 773 N N . PHE A 1 92 ? -16.579 -4.193 18.437 1.00 87.38 92 PHE A N 1
ATOM 774 C CA . PHE A 1 92 ? -17.786 -4.964 18.119 1.00 87.38 92 PHE A CA 1
ATOM 775 C C . PHE A 1 92 ? -18.317 -4.687 16.705 1.00 87.38 92 PHE A C 1
ATOM 777 O O . PHE A 1 92 ? -18.536 -5.605 15.917 1.00 87.38 92 PHE A O 1
ATOM 784 N N . GLU A 1 93 ? -18.471 -3.415 16.344 1.00 86.50 93 GLU A N 1
ATOM 785 C CA . GLU A 1 93 ? -18.964 -3.049 15.013 1.00 86.50 93 GLU A CA 1
ATOM 786 C C . GLU A 1 93 ? -17.978 -3.401 13.906 1.00 86.50 93 GLU A C 1
ATOM 788 O O . GLU A 1 93 ? -18.380 -3.882 12.848 1.00 86.50 93 GLU A O 1
ATOM 793 N N . PHE A 1 94 ? -16.684 -3.200 14.162 1.00 88.44 94 PHE A N 1
ATOM 794 C CA . PHE A 1 94 ? -15.644 -3.564 13.212 1.00 88.44 94 PHE A CA 1
ATOM 795 C C . PHE A 1 94 ? -15.659 -5.071 12.940 1.00 88.44 94 PHE A C 1
ATOM 797 O O . PHE A 1 94 ? -15.659 -5.476 11.783 1.00 88.44 94 PHE A O 1
ATOM 804 N N . ARG A 1 95 ? -15.764 -5.891 13.992 1.00 88.69 95 ARG A N 1
ATOM 805 C CA . ARG A 1 95 ? -15.892 -7.354 13.925 1.00 88.69 95 ARG A CA 1
ATOM 806 C C . ARG A 1 95 ? -17.098 -7.802 13.107 1.00 88.69 95 ARG A C 1
ATOM 808 O O . ARG A 1 95 ? -16.947 -8.661 12.243 1.00 88.69 95 ARG A O 1
ATOM 815 N N . ASN A 1 96 ? -18.257 -7.181 13.320 1.00 88.62 96 ASN A N 1
ATOM 816 C CA . ASN A 1 96 ? -19.457 -7.467 12.533 1.00 88.62 96 ASN A CA 1
ATOM 817 C C . ASN A 1 96 ? -19.268 -7.116 11.052 1.00 88.62 96 ASN A C 1
ATOM 819 O O . ASN A 1 96 ? -19.701 -7.870 10.185 1.00 88.62 96 ASN A O 1
ATOM 823 N N . LEU A 1 97 ? -18.589 -6.004 10.757 1.00 88.62 97 LEU A N 1
ATOM 824 C CA . LEU A 1 97 ? -18.310 -5.571 9.387 1.00 88.62 97 LEU A CA 1
ATOM 825 C C . LEU A 1 97 ? -17.374 -6.532 8.639 1.00 88.62 97 LEU A C 1
ATOM 827 O O . LEU A 1 97 ? -17.522 -6.708 7.432 1.00 88.62 97 LEU A O 1
ATOM 831 N N . ILE A 1 98 ? -16.432 -7.164 9.343 1.00 88.38 98 ILE A N 1
ATOM 832 C CA . ILE A 1 98 ? -15.495 -8.145 8.770 1.00 88.38 98 ILE A CA 1
ATOM 833 C C . ILE A 1 98 ? -15.916 -9.601 9.004 1.00 88.38 98 ILE A C 1
ATOM 835 O O . ILE A 1 98 ? -15.127 -10.508 8.751 1.00 88.38 98 ILE A O 1
ATOM 839 N N . PHE A 1 99 ? -17.148 -9.827 9.468 1.00 86.44 99 PHE A N 1
ATOM 840 C CA . PHE A 1 99 ? -17.719 -11.152 9.727 1.00 86.44 99 PHE A CA 1
ATOM 841 C C . PHE A 1 99 ? -16.882 -12.033 10.677 1.00 86.44 99 PHE A C 1
ATOM 843 O O . PHE A 1 99 ? -16.866 -13.255 10.545 1.00 86.44 99 PHE A O 1
ATOM 850 N N . ILE A 1 100 ? -16.203 -11.427 11.656 1.00 74.56 100 ILE A N 1
ATOM 851 C CA . ILE A 1 100 ? -15.517 -12.147 12.740 1.00 74.56 100 ILE A CA 1
ATOM 852 C C . ILE A 1 100 ? -16.426 -12.113 13.971 1.00 74.56 100 ILE A C 1
ATOM 854 O O . ILE A 1 100 ? -16.350 -11.196 14.784 1.00 74.56 100 ILE A O 1
ATOM 858 N N . THR A 1 101 ? -17.330 -13.086 14.085 1.00 63.94 101 THR A N 1
ATOM 859 C CA . THR A 1 101 ? -18.375 -13.122 15.127 1.00 63.94 101 THR A CA 1
ATOM 860 C C . THR A 1 101 ? -18.063 -14.044 16.309 1.00 63.94 101 THR A C 1
ATOM 862 O O . THR A 1 101 ? -18.745 -13.953 17.326 1.00 63.94 101 THR A O 1
ATOM 865 N N . GLU A 1 102 ? -17.011 -14.864 16.236 1.00 59.44 102 GLU A N 1
ATOM 866 C CA . GLU A 1 102 ? -16.593 -15.763 17.319 1.00 59.44 102 GLU A CA 1
ATOM 867 C C . GLU A 1 102 ? -15.095 -15.611 17.616 1.00 59.44 102 GLU A C 1
ATOM 869 O O . GLU A 1 102 ? -14.263 -15.590 16.708 1.00 59.44 102 GLU A O 1
ATOM 874 N N . ILE A 1 103 ? -14.754 -15.494 18.903 1.00 60.47 103 ILE A N 1
ATOM 875 C CA . ILE A 1 103 ? -13.395 -15.706 19.409 1.00 60.47 103 ILE A CA 1
ATOM 876 C C . ILE A 1 103 ? -13.420 -17.068 20.096 1.00 60.47 103 ILE A C 1
ATOM 878 O O . ILE A 1 103 ? -14.151 -17.236 21.070 1.00 60.47 103 ILE A O 1
ATOM 882 N N . SER A 1 104 ? -12.646 -18.018 19.571 1.00 46.03 104 SER A N 1
ATOM 883 C CA . SER A 1 104 ? -12.199 -19.203 20.312 1.00 46.03 104 SER A CA 1
ATOM 884 C C . SER A 1 104 ? -11.249 -18.810 21.436 1.00 46.03 104 SER A C 1
ATOM 886 O O . SER A 1 104 ? -10.319 -18.028 21.119 1.00 46.03 104 SER A O 1
#

Sequence (104 aa):
MPTNVSVAEMNKEFWEIRSRIQRIENTSDDDDDLWSDHISALLKY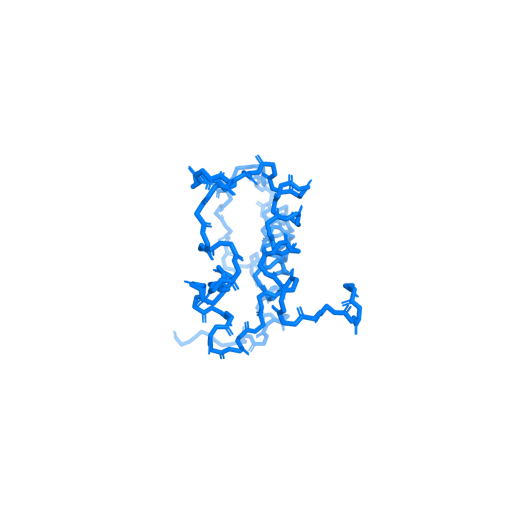HTVNFIPYLQYVFSTILMHRFHSEICRKSQKNWYFLADCCPNQEDLFEFRNLIFITEIS

pLDDT: mean 82.89, std 13.15, range [46.03, 96.38]

Foldseek 3Di:
DPPDDDPQCQQVVVQVCCCVPVVDHDPDDPPDPCSRPDRVQCVDPCSVVVNDPVVVVVCVVVVLVLQQQLQVQVVWDSPDPVGRDGDPVSCVVVCVVVVNPDDD